Protein AF-A0A1Q9PFH2-F1 (afdb_monomer)

Foldseek 3Di:
DVVVVVVVVVVVVVVVVVVVVVVVVVVVVVCPDPVNVVVVLVPDQLLVVLQVVLLVVLLVLLLVCLVVVPDDDVSVVVLVVVLVVSLVVSCVVCVPPPSVDDSVSSNVRCPVVNVVSNVVSSVVSNCVPPPDPVVPDDPPD

Nearest PDB structures (foldseek):
  7kra-assembly1_F  TM=7.434E-01  e=5.622E-02  Saccharomyces cerevisiae
  6wb9-assembly1_6  TM=7.910E-01  e=1.842E-01  Saccharomyces cerevisiae W303

Mean predicted aligned error: 11.46 Å

Sequence (141 aa):
MINLDIQVLFARIKNYLKGKITRGYKKIKEGLKPKNIIKNLKNLPTLDKVYWSKVVSAFVFGVIFGAANFVAWPAGLTMLAIFLGISTFWFLKYRKVETGIKIRQYYMSAMFQYFLSFIAVWALIWNIIYVPVTHWIFPLK

pLDDT: mean 83.49, std 9.8, range [54.75, 94.25]

Solvent-accessible surface area (backbone atoms only — not comparable to full-atom values): 7893 Å² total; per-residue (Å²): 126,70,70,62,56,53,53,54,51,51,53,50,52,52,52,51,51,51,56,50,49,52,52,50,50,50,53,51,56,56,52,66,34,68,73,47,43,53,54,52,60,71,69,47,56,70,67,55,50,54,32,51,56,44,48,53,48,20,43,55,51,8,45,52,35,15,70,65,70,55,70,68,73,63,48,55,55,51,51,51,52,51,52,51,50,54,27,48,52,54,44,70,73,44,70,88,49,96,72,89,73,56,74,65,53,52,65,56,49,48,47,67,58,23,54,52,44,17,51,52,37,17,52,53,39,29,43,71,74,72,49,65,78,80,76,71,67,72,80,85,123

Secondary structure (DSSP, 8-state):
-HHHHHHHHHHHHHHHHHHHHHHHHHHHHHHTSHHHHHHHHHTS-HHHHHHHHHHHHHHHHHHHHHHTT--SHHHHHHHHHHHHHHHHHHHHHHTTS-----HHHHHHTTHHHHHHHHHHHHHHHHHHHHS-GGGG-----

Structure (mmCIF, N/CA/C/O backbone):
data_AF-A0A1Q9PFH2-F1
#
_entry.id   AF-A0A1Q9PFH2-F1
#
loop_
_atom_site.group_PDB
_atom_site.id
_atom_site.type_symbol
_atom_site.label_atom_id
_atom_site.label_alt_id
_atom_site.label_comp_id
_atom_site.label_asym_id
_atom_site.label_entity_id
_atom_site.label_seq_id
_atom_site.pdbx_PDB_ins_code
_atom_site.Cartn_x
_atom_site.Cartn_y
_atom_sit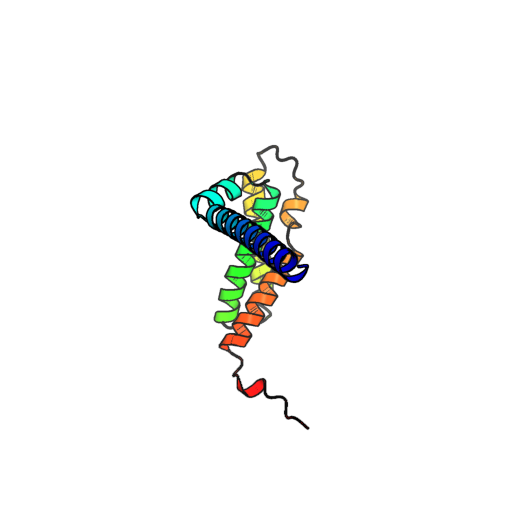e.Cartn_z
_atom_site.occupancy
_atom_site.B_iso_or_equiv
_atom_site.auth_seq_id
_atom_site.auth_comp_id
_atom_site.auth_asym_id
_atom_site.auth_atom_id
_atom_site.pdbx_PDB_model_num
ATOM 1 N N . MET A 1 1 ? 6.534 -58.291 19.503 1.00 54.75 1 MET A N 1
ATOM 2 C CA . MET A 1 1 ? 5.247 -57.661 19.882 1.00 54.75 1 MET A CA 1
ATOM 3 C C . MET A 1 1 ? 5.254 -56.122 19.800 1.00 54.75 1 MET A C 1
ATOM 5 O O . MET A 1 1 ? 4.210 -55.554 19.541 1.00 54.75 1 MET A O 1
ATOM 9 N N . ILE A 1 2 ? 6.410 -55.445 19.905 1.00 56.97 2 ILE A N 1
ATOM 10 C CA . ILE A 1 2 ? 6.546 -53.964 19.921 1.00 56.97 2 ILE A CA 1
ATOM 11 C C . ILE A 1 2 ? 6.252 -53.274 18.564 1.00 56.97 2 ILE A C 1
ATOM 13 O O . ILE A 1 2 ? 5.814 -52.129 18.517 1.00 56.97 2 ILE A O 1
ATOM 17 N N . ASN A 1 3 ? 6.450 -53.969 17.438 1.00 59.81 3 ASN A N 1
ATOM 18 C CA . ASN A 1 3 ? 6.349 -53.381 16.092 1.00 59.81 3 ASN A CA 1
ATOM 19 C C . ASN A 1 3 ? 4.897 -53.052 15.669 1.00 59.81 3 ASN A C 1
ATOM 21 O O . ASN A 1 3 ? 4.660 -52.116 14.909 1.00 59.81 3 ASN A O 1
ATOM 25 N N . LEU A 1 4 ? 3.912 -53.790 16.197 1.00 61.50 4 LEU A N 1
ATOM 26 C CA . LEU A 1 4 ? 2.496 -53.576 15.876 1.00 61.50 4 LEU A CA 1
ATOM 27 C C . LEU A 1 4 ? 1.965 -52.275 16.506 1.00 61.50 4 LEU A C 1
ATOM 29 O O . LEU A 1 4 ? 1.215 -51.536 15.873 1.00 61.50 4 LEU A O 1
ATOM 33 N N . ASP A 1 5 ? 2.412 -51.961 17.724 1.00 74.19 5 ASP A N 1
ATOM 34 C CA . ASP A 1 5 ? 1.975 -50.784 18.485 1.00 74.19 5 ASP A CA 1
ATOM 35 C C . ASP A 1 5 ? 2.494 -49.475 17.871 1.00 74.19 5 ASP A C 1
ATOM 37 O O . ASP A 1 5 ? 1.772 -48.482 17.760 1.00 74.19 5 ASP A O 1
ATOM 41 N N . ILE A 1 6 ? 3.734 -49.495 17.370 1.00 74.50 6 ILE A N 1
ATOM 42 C CA . ILE A 1 6 ? 4.354 -48.349 16.695 1.00 74.50 6 ILE A CA 1
ATOM 43 C C . ILE A 1 6 ? 3.611 -48.022 15.390 1.00 74.50 6 ILE A C 1
ATOM 45 O O . ILE A 1 6 ? 3.322 -46.854 15.120 1.00 74.50 6 ILE A O 1
ATOM 49 N N . GLN A 1 7 ? 3.233 -49.029 14.598 1.00 80.94 7 GLN A N 1
ATOM 50 C CA . GLN A 1 7 ? 2.483 -48.810 13.354 1.00 80.94 7 GLN A CA 1
ATOM 51 C C . GLN A 1 7 ? 1.081 -48.238 13.607 1.00 80.94 7 GLN A C 1
ATOM 53 O O . GLN A 1 7 ? 0.642 -47.328 12.895 1.00 80.94 7 GLN A O 1
ATOM 58 N N . VAL A 1 8 ? 0.399 -48.707 14.655 1.00 84.00 8 VAL A N 1
ATOM 59 C CA . VAL A 1 8 ? -0.907 -48.176 15.077 1.00 84.00 8 VAL A CA 1
ATOM 60 C C . VAL A 1 8 ? -0.783 -46.723 15.547 1.00 84.00 8 VAL A C 1
ATOM 62 O O . VAL A 1 8 ? -1.618 -45.880 15.194 1.00 84.00 8 VAL A O 1
ATOM 65 N N . LEU A 1 9 ? 0.282 -46.395 16.283 1.00 83.00 9 LEU A N 1
ATOM 66 C CA . LEU A 1 9 ? 0.559 -45.034 16.739 1.00 83.00 9 LEU A CA 1
ATOM 67 C C . LEU A 1 9 ? 0.813 -44.080 15.557 1.00 83.00 9 LEU A C 1
ATOM 69 O O . LEU A 1 9 ? 0.207 -43.006 15.488 1.00 83.00 9 LEU A O 1
ATOM 73 N N . PHE A 1 10 ? 1.620 -44.493 14.574 1.00 84.31 10 PHE A N 1
ATOM 74 C CA . PHE A 1 10 ? 1.852 -43.718 13.349 1.00 84.31 10 PHE A CA 1
ATOM 75 C C . PHE A 1 10 ? 0.569 -43.506 12.537 1.00 84.31 10 PHE A C 1
ATOM 77 O O . PHE A 1 10 ? 0.322 -42.396 12.053 1.00 84.31 10 PHE A O 1
ATOM 84 N N . ALA A 1 11 ? -0.287 -44.526 12.425 1.00 87.12 11 ALA A N 1
ATOM 85 C CA . ALA A 1 11 ? -1.574 -44.405 11.744 1.00 87.12 11 ALA A CA 1
ATOM 86 C C . ALA A 1 11 ? -2.501 -43.386 12.437 1.00 87.12 11 ALA A C 1
ATOM 88 O O . ALA A 1 11 ? -3.127 -42.560 11.761 1.00 87.12 11 ALA A O 1
ATOM 89 N N . ARG A 1 12 ? -2.544 -43.370 13.779 1.00 87.38 12 ARG A N 1
ATOM 90 C CA . ARG A 1 12 ? -3.306 -42.370 14.552 1.00 87.38 12 ARG A CA 1
ATOM 91 C C . ARG A 1 12 ? -2.772 -40.955 14.349 1.00 87.38 12 ARG A C 1
ATOM 93 O O . ARG A 1 12 ? -3.565 -40.053 14.075 1.00 87.38 12 ARG A O 1
ATOM 100 N N . ILE A 1 13 ? -1.455 -40.760 14.421 1.00 86.00 13 ILE A N 1
ATOM 101 C CA . ILE A 1 13 ? -0.822 -39.447 14.213 1.00 86.00 13 ILE A CA 1
ATOM 102 C C . ILE A 1 13 ? -1.106 -38.936 12.796 1.00 86.00 13 ILE A C 1
ATOM 104 O O . ILE A 1 13 ? -1.521 -37.788 12.619 1.00 86.00 13 ILE A O 1
ATOM 108 N N . LYS A 1 14 ? -0.969 -39.798 11.783 1.00 89.50 14 LYS A N 1
ATOM 109 C CA . LYS A 1 14 ? -1.251 -39.458 10.383 1.00 89.50 14 LYS A CA 1
ATOM 110 C C . LYS A 1 14 ? -2.709 -39.040 10.180 1.00 89.50 14 LYS A C 1
ATOM 112 O O . LYS A 1 14 ? -2.965 -38.023 9.535 1.00 89.50 14 LYS A O 1
ATOM 117 N N . ASN A 1 15 ? -3.661 -39.770 10.759 1.00 89.31 15 ASN A N 1
ATOM 118 C CA . ASN A 1 15 ? -5.085 -39.438 10.667 1.00 89.31 15 ASN A CA 1
ATOM 119 C C . ASN A 1 15 ? -5.434 -38.145 11.416 1.00 89.31 15 ASN A C 1
ATOM 121 O O . ASN A 1 15 ? -6.190 -37.320 10.896 1.00 89.31 15 ASN A O 1
ATOM 125 N N . TYR A 1 16 ? -4.835 -37.923 12.588 1.00 88.12 16 TYR A N 1
ATOM 126 C CA . TYR A 1 16 ? -4.998 -36.686 13.349 1.00 88.12 16 TYR A CA 1
ATOM 127 C C . TYR A 1 16 ? -4.485 -35.465 12.571 1.00 88.12 16 TYR A C 1
ATOM 129 O O . TYR A 1 16 ? -5.208 -34.474 12.417 1.00 88.12 16 TYR A O 1
ATOM 137 N N . LEU A 1 17 ? -3.275 -35.555 12.008 1.00 87.69 17 LEU A N 1
ATOM 138 C CA . LEU A 1 17 ? -2.690 -34.502 11.175 1.00 87.69 17 LEU A CA 1
ATOM 139 C C . LEU A 1 17 ? -3.531 -34.251 9.923 1.00 87.69 17 LEU A C 1
ATOM 141 O O . LEU A 1 17 ? -3.873 -33.102 9.640 1.00 87.69 17 LEU A O 1
ATOM 145 N N . LYS A 1 18 ? -3.947 -35.312 9.223 1.00 87.88 18 LYS A N 1
ATOM 146 C CA . LYS A 1 18 ? -4.803 -35.208 8.035 1.00 87.88 18 LYS A CA 1
ATOM 147 C C . LYS A 1 18 ? -6.107 -34.479 8.358 1.00 87.88 18 LYS A C 1
ATOM 149 O O . LYS A 1 18 ? -6.450 -33.543 7.646 1.00 87.88 18 LYS A O 1
ATOM 154 N N . GLY A 1 19 ? -6.775 -34.832 9.460 1.00 87.50 19 GLY A N 1
ATOM 155 C CA . GLY A 1 19 ? -8.008 -34.183 9.915 1.00 87.50 19 GLY A CA 1
ATOM 156 C C . GLY A 1 19 ? -7.827 -32.732 10.379 1.00 87.50 19 GLY A C 1
ATOM 157 O O . GLY A 1 19 ? -8.755 -31.925 10.270 1.00 87.50 19 GLY A O 1
ATOM 158 N N . LYS A 1 20 ? -6.652 -32.369 10.906 1.00 87.88 20 LYS A N 1
ATOM 159 C CA . LYS A 1 20 ? -6.316 -30.979 11.256 1.00 87.88 20 LYS A CA 1
ATOM 160 C C . LYS A 1 20 ? -6.082 -30.139 9.996 1.00 87.88 20 LYS A C 1
ATOM 162 O O . LYS A 1 20 ? -6.607 -29.030 9.903 1.00 87.88 20 LYS A O 1
ATOM 167 N N . ILE A 1 21 ? -5.379 -30.695 9.008 1.00 83.50 21 ILE A N 1
ATOM 168 C CA . ILE A 1 21 ? -5.098 -30.047 7.719 1.00 83.50 21 ILE A CA 1
ATOM 169 C C . ILE A 1 21 ? -6.389 -29.826 6.923 1.00 83.50 21 ILE A C 1
ATOM 171 O O . ILE A 1 21 ? -6.631 -28.706 6.477 1.00 83.50 21 ILE A O 1
ATOM 175 N N . THR A 1 22 ? -7.268 -30.827 6.793 1.00 85.88 22 THR A N 1
ATOM 176 C CA . THR A 1 22 ? -8.546 -30.651 6.074 1.00 85.88 22 THR A CA 1
ATOM 177 C C . THR A 1 22 ? -9.463 -29.642 6.749 1.00 85.88 22 THR A C 1
ATOM 179 O O . THR A 1 22 ? -10.091 -28.841 6.056 1.00 85.88 22 THR A O 1
ATOM 182 N N . ARG A 1 23 ? -9.522 -29.616 8.087 1.00 85.06 23 ARG A N 1
ATOM 183 C CA . ARG A 1 23 ? -10.272 -28.581 8.819 1.00 85.06 23 ARG A CA 1
ATOM 184 C C . ARG A 1 23 ? -9.691 -27.186 8.594 1.00 85.06 23 ARG A C 1
ATOM 186 O O . ARG A 1 23 ? -10.453 -26.255 8.339 1.00 85.06 23 ARG A O 1
ATOM 193 N N . GLY A 1 24 ? -8.365 -27.049 8.634 1.00 82.88 24 GLY A N 1
ATOM 194 C CA . GLY A 1 24 ? -7.675 -25.794 8.331 1.00 82.88 24 GLY A CA 1
ATOM 195 C C . GLY A 1 24 ? -7.962 -25.307 6.909 1.00 82.88 24 GLY A C 1
ATOM 196 O O . GLY A 1 24 ? -8.410 -24.177 6.724 1.00 82.88 24 GLY A O 1
ATOM 197 N N . TYR A 1 25 ? -7.811 -26.187 5.917 1.00 80.62 25 TYR A N 1
ATOM 198 C CA . TYR A 1 25 ? -8.099 -25.888 4.515 1.00 80.62 25 TYR A CA 1
ATOM 199 C C . TYR A 1 25 ? -9.562 -25.488 4.296 1.00 80.62 25 TYR A C 1
ATOM 201 O O . TYR A 1 25 ? -9.830 -24.496 3.623 1.00 80.62 25 TYR A O 1
ATOM 209 N N . LYS A 1 26 ? -10.519 -26.202 4.906 1.00 87.25 26 LYS A N 1
ATOM 210 C CA . LYS A 1 26 ? -11.947 -25.865 4.809 1.00 87.25 26 LYS A CA 1
ATOM 211 C C . LYS A 1 26 ? -12.236 -24.476 5.385 1.00 87.25 26 LYS A C 1
ATOM 213 O O . LYS A 1 26 ? -12.914 -23.689 4.731 1.00 87.25 26 LYS A O 1
ATOM 218 N N . LYS A 1 27 ? -11.661 -24.147 6.547 1.00 82.62 27 LYS A N 1
ATOM 219 C CA . LYS A 1 27 ? -11.801 -22.828 7.184 1.00 82.62 27 LYS A CA 1
ATOM 220 C C . LYS A 1 27 ? -11.214 -21.707 6.318 1.00 82.62 27 LYS A C 1
ATOM 222 O O . LYS A 1 27 ? -11.854 -20.673 6.148 1.00 82.62 27 LYS A O 1
ATOM 227 N N . ILE A 1 28 ? -10.036 -21.926 5.731 1.00 75.56 28 ILE A N 1
ATOM 228 C CA . ILE A 1 28 ? -9.395 -20.980 4.803 1.00 75.56 28 ILE A CA 1
ATOM 229 C C . ILE A 1 28 ? -10.254 -20.798 3.546 1.00 75.56 28 ILE A C 1
ATOM 231 O O . ILE A 1 28 ? -10.571 -19.672 3.172 1.00 75.56 28 ILE A O 1
ATOM 235 N N . LYS A 1 29 ? -10.706 -21.897 2.933 1.00 79.38 29 LYS A N 1
ATOM 236 C CA . LYS A 1 29 ? -11.547 -21.885 1.728 1.00 79.38 29 LYS A CA 1
ATOM 237 C C . LYS A 1 29 ? -12.890 -21.191 1.960 1.00 79.38 29 LYS A C 1
ATOM 239 O O . LYS A 1 29 ? -13.366 -20.471 1.089 1.00 79.38 29 LYS A O 1
ATOM 244 N N . GLU A 1 30 ? -13.502 -21.379 3.126 1.00 79.06 30 GLU A N 1
ATOM 245 C CA . GLU A 1 30 ? -14.725 -20.671 3.511 1.00 79.06 30 GLU A CA 1
ATOM 246 C C . GLU A 1 30 ? -14.474 -19.187 3.802 1.00 79.06 30 GLU A C 1
ATOM 248 O O . GLU A 1 30 ? -15.301 -18.357 3.422 1.00 79.06 30 GLU A O 1
ATOM 253 N N . GLY A 1 31 ? -13.336 -18.837 4.404 1.00 72.81 31 GLY A N 1
ATOM 254 C CA . GLY A 1 31 ? -12.910 -17.448 4.597 1.00 72.81 31 GLY A CA 1
ATOM 255 C C . GLY A 1 31 ? -12.617 -16.713 3.285 1.00 72.81 31 GLY A C 1
ATOM 256 O O . GLY A 1 31 ? -12.917 -15.529 3.176 1.00 72.81 31 GLY A O 1
ATOM 257 N N . LEU A 1 32 ? -12.115 -17.430 2.274 1.00 77.06 32 LEU A N 1
ATOM 258 C CA . LEU A 1 32 ? -11.817 -16.921 0.929 1.00 77.06 32 LEU A CA 1
ATOM 259 C C . LEU A 1 32 ? -13.054 -16.773 0.028 1.00 77.06 32 LEU A C 1
ATOM 261 O O . LEU A 1 32 ? -12.945 -16.265 -1.087 1.00 77.06 32 LEU A O 1
ATOM 265 N N . LYS A 1 33 ? -14.244 -17.202 0.469 1.00 83.69 33 LYS A N 1
ATOM 266 C CA . LYS A 1 33 ? -15.468 -16.974 -0.311 1.00 83.69 33 LYS A CA 1
ATOM 267 C C . LYS A 1 33 ? -15.727 -15.463 -0.431 1.00 83.69 33 LYS A C 1
ATOM 269 O O . LYS A 1 33 ? -15.764 -14.791 0.604 1.00 83.69 33 LYS A O 1
ATOM 274 N N . PRO A 1 34 ? -16.030 -14.927 -1.632 1.00 73.12 34 PRO A N 1
ATOM 275 C CA . PRO A 1 34 ? -16.185 -13.484 -1.854 1.00 73.12 34 PRO A CA 1
ATOM 276 C C . PRO 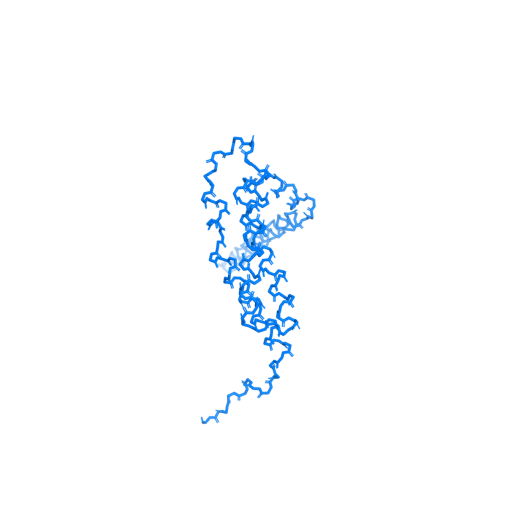A 1 34 ? -17.170 -12.816 -0.886 1.00 73.12 34 PRO A C 1
ATOM 278 O O . PRO A 1 34 ? -16.892 -11.759 -0.327 1.00 73.12 34 PRO A O 1
ATOM 281 N N . LYS A 1 35 ? -18.296 -13.484 -0.601 1.00 81.81 35 LYS A N 1
ATOM 282 C CA . LYS A 1 35 ? -19.319 -13.013 0.345 1.00 81.81 35 LYS A CA 1
ATOM 283 C C . LYS A 1 35 ? -18.770 -12.803 1.763 1.00 81.81 35 LYS A C 1
ATOM 285 O O . LYS A 1 35 ? -19.123 -11.825 2.418 1.00 81.81 35 LYS A O 1
ATOM 290 N N . ASN A 1 36 ? -17.902 -13.702 2.226 1.00 78.00 36 ASN A N 1
ATOM 291 C CA . ASN A 1 36 ? -17.311 -13.637 3.561 1.00 78.00 36 ASN A CA 1
ATOM 292 C C . ASN A 1 36 ? -16.191 -12.594 3.622 1.00 78.00 36 ASN A C 1
ATOM 294 O O . ASN A 1 36 ? -16.131 -11.838 4.588 1.00 78.00 36 ASN A O 1
ATOM 298 N N . ILE A 1 37 ? -15.385 -12.474 2.562 1.00 77.06 37 ILE A N 1
ATOM 299 C CA . ILE A 1 37 ? -14.369 -11.419 2.433 1.00 77.06 37 ILE A CA 1
ATOM 300 C C . ILE A 1 37 ? -15.026 -10.032 2.501 1.00 77.06 37 ILE A C 1
ATOM 302 O O . ILE A 1 37 ? -14.613 -9.193 3.299 1.00 77.06 37 ILE A O 1
ATOM 306 N N . ILE A 1 38 ? -16.093 -9.803 1.728 1.00 76.50 38 ILE A N 1
ATOM 307 C CA . ILE A 1 38 ? -16.811 -8.518 1.706 1.00 76.50 38 ILE A CA 1
ATOM 308 C C . ILE A 1 38 ? -17.439 -8.214 3.071 1.00 76.50 38 ILE A C 1
ATOM 310 O O . ILE A 1 38 ? -17.371 -7.078 3.545 1.00 76.50 38 ILE A O 1
ATOM 314 N N . LYS A 1 39 ? -18.037 -9.219 3.726 1.00 80.81 39 LYS A N 1
ATOM 315 C CA . LYS A 1 39 ? -18.608 -9.063 5.072 1.00 80.81 39 LYS A CA 1
ATOM 316 C C . LYS A 1 39 ? -17.533 -8.670 6.089 1.00 80.81 39 LYS A C 1
ATOM 318 O O . LYS A 1 39 ? -17.746 -7.745 6.868 1.00 80.81 39 LYS A O 1
ATOM 323 N N . ASN A 1 40 ? -16.371 -9.315 6.037 1.00 77.88 40 ASN A N 1
ATOM 324 C CA . ASN A 1 40 ? -15.254 -9.018 6.930 1.00 77.88 40 ASN A CA 1
ATOM 325 C C . ASN A 1 40 ? -14.680 -7.617 6.666 1.00 77.88 40 ASN A C 1
ATOM 327 O O . ASN A 1 40 ? -14.485 -6.862 7.613 1.00 77.88 40 ASN A O 1
ATOM 331 N N . LEU A 1 41 ? -14.515 -7.221 5.398 1.00 73.06 41 LEU A N 1
ATOM 332 C CA . LEU A 1 41 ? -14.068 -5.876 5.007 1.00 73.06 41 LEU A CA 1
ATOM 333 C C . LEU A 1 41 ? -15.008 -4.771 5.509 1.00 73.06 41 LEU A C 1
ATOM 335 O O . LEU A 1 41 ? -14.547 -3.717 5.951 1.00 73.06 41 LEU A O 1
ATOM 339 N N . LYS A 1 42 ? -16.329 -4.996 5.476 1.00 78.12 42 LYS A N 1
ATOM 340 C CA . LYS A 1 42 ? -17.313 -4.032 5.999 1.00 78.12 42 LYS A CA 1
ATOM 341 C C . LYS A 1 42 ? -17.179 -3.821 7.505 1.00 78.12 42 LYS A C 1
ATOM 343 O O . LYS A 1 42 ? -17.358 -2.691 7.961 1.00 78.12 42 LYS A O 1
ATOM 348 N N . ASN A 1 43 ? -16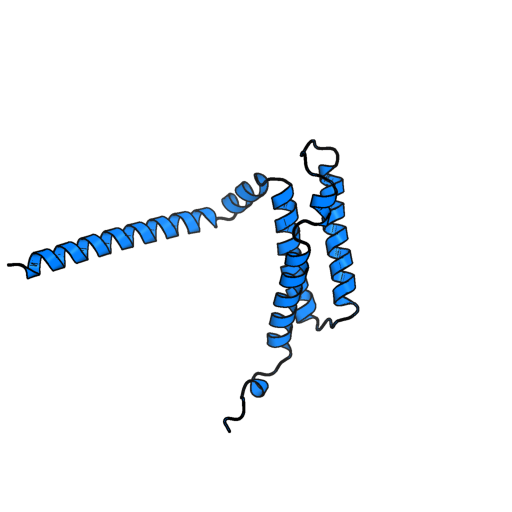.809 -4.862 8.242 1.00 83.75 43 ASN A N 1
ATOM 349 C CA . ASN A 1 43 ? -16.711 -4.833 9.699 1.00 83.75 43 ASN A CA 1
ATOM 350 C C . ASN A 1 43 ? -15.344 -4.362 10.217 1.00 83.75 43 ASN A C 1
ATOM 352 O O . ASN A 1 43 ? -15.168 -4.246 11.425 1.00 83.75 43 ASN A O 1
ATOM 356 N N . LEU A 1 44 ? -14.385 -4.073 9.333 1.00 82.12 44 LEU A N 1
ATOM 357 C CA . LEU A 1 44 ? -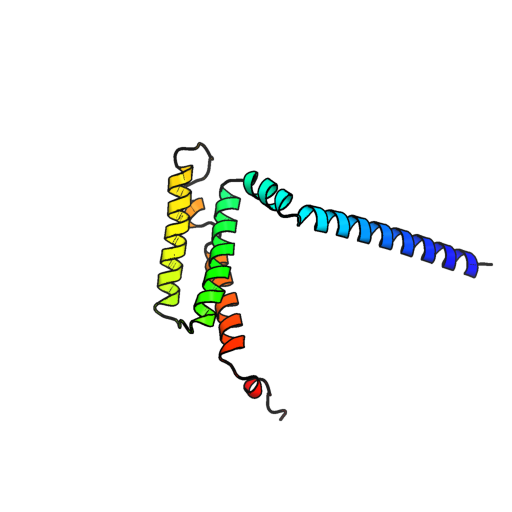13.078 -3.579 9.752 1.00 82.12 44 LEU A CA 1
ATOM 358 C C . LEU A 1 44 ? -13.171 -2.198 10.427 1.00 82.12 44 LEU A C 1
ATOM 360 O O . LEU A 1 44 ? -13.958 -1.344 9.975 1.00 82.12 44 LEU A O 1
ATOM 364 N N . PRO A 1 45 ? -12.317 -1.942 11.434 1.00 85.75 45 PRO A N 1
ATOM 365 C CA . PRO A 1 45 ? -12.038 -0.601 11.921 1.00 85.75 45 PRO A CA 1
ATOM 366 C C . PRO A 1 45 ? -11.726 0.352 10.766 1.00 85.75 45 PRO A C 1
ATOM 368 O O . PRO A 1 45 ? -11.109 -0.021 9.765 1.00 85.75 45 PRO A O 1
ATOM 371 N N . THR A 1 46 ? -12.147 1.609 10.893 1.00 86.50 46 THR A N 1
ATOM 372 C CA . THR A 1 46 ? -11.959 2.613 9.836 1.00 86.50 46 THR A CA 1
ATOM 373 C C . THR A 1 46 ? -10.488 2.760 9.449 1.00 86.50 46 THR A C 1
ATOM 375 O O . THR A 1 46 ? -10.183 2.860 8.264 1.00 86.50 46 THR A O 1
ATOM 378 N N . LEU A 1 47 ? -9.568 2.691 10.415 1.00 86.44 47 LEU A N 1
ATOM 379 C CA . LEU A 1 47 ? -8.133 2.780 10.145 1.00 86.44 47 LEU A CA 1
ATOM 380 C C . LEU A 1 47 ? -7.617 1.607 9.294 1.00 86.44 47 LEU A C 1
ATOM 382 O O . LEU A 1 47 ? -6.826 1.825 8.378 1.00 86.44 47 LEU A O 1
ATOM 386 N N . ASP A 1 48 ? -8.119 0.394 9.525 1.00 89.38 48 ASP A N 1
ATOM 387 C CA . ASP A 1 48 ? -7.750 -0.786 8.736 1.00 89.38 48 ASP A CA 1
ATOM 388 C C . ASP A 1 48 ? -8.283 -0.685 7.307 1.00 89.38 48 ASP A C 1
ATOM 390 O O . ASP A 1 48 ? -7.597 -1.052 6.354 1.00 89.38 48 ASP A O 1
ATOM 394 N N . LYS A 1 49 ? -9.484 -0.123 7.126 1.00 88.56 49 LYS A N 1
ATOM 395 C CA . LYS A 1 49 ? -10.028 0.156 5.787 1.00 88.56 49 LYS A CA 1
ATOM 396 C C . LYS A 1 49 ? -9.137 1.128 5.015 1.00 88.56 49 LYS A C 1
ATOM 398 O O . LYS A 1 49 ? -8.857 0.890 3.841 1.00 88.56 49 LYS A O 1
ATOM 403 N N . VAL A 1 50 ? -8.656 2.184 5.676 1.00 89.44 50 VAL A N 1
ATOM 404 C CA . VAL A 1 50 ? -7.706 3.146 5.090 1.00 89.44 50 VAL A CA 1
ATOM 405 C C . VAL A 1 50 ? -6.391 2.455 4.733 1.00 89.44 50 VAL A C 1
ATOM 407 O O . VAL A 1 50 ? -5.896 2.617 3.618 1.00 89.44 50 VAL A O 1
ATOM 410 N N . TYR A 1 51 ? -5.848 1.656 5.654 1.00 91.38 51 TYR A N 1
ATOM 411 C CA . TYR A 1 51 ? -4.609 0.908 5.452 1.00 91.38 51 TYR A CA 1
ATOM 412 C C . TYR A 1 51 ? -4.702 -0.008 4.224 1.00 91.38 51 TYR A C 1
ATOM 414 O O . TYR A 1 51 ? -3.906 0.118 3.292 1.00 91.38 51 TYR A O 1
ATOM 422 N N . TRP A 1 52 ? -5.712 -0.879 4.173 1.00 89.06 52 TRP A N 1
ATOM 423 C CA . TRP A 1 52 ? -5.883 -1.833 3.076 1.00 89.06 52 TRP A CA 1
ATOM 424 C C . TRP A 1 52 ? -6.193 -1.150 1.747 1.00 89.06 52 TRP A C 1
ATOM 426 O O . TRP A 1 52 ? -5.671 -1.569 0.716 1.00 89.06 52 TRP A O 1
ATOM 436 N N . SER A 1 53 ? -6.969 -0.062 1.759 1.00 90.88 53 SER A N 1
ATOM 437 C CA . SER A 1 53 ? -7.219 0.744 0.558 1.00 90.88 53 SER A CA 1
ATOM 438 C C . SER A 1 53 ? -5.915 1.246 -0.063 1.00 90.88 53 SER A C 1
ATOM 440 O O . SER A 1 53 ? -5.773 1.216 -1.286 1.00 90.88 53 SER A O 1
ATOM 442 N N . LYS A 1 54 ? -4.957 1.684 0.759 1.00 92.19 54 LYS A N 1
ATOM 443 C CA . LYS A 1 54 ? -3.645 2.137 0.289 1.00 92.19 54 LYS A CA 1
ATOM 444 C C . LYS A 1 54 ? -2.824 0.972 -0.254 1.00 92.19 54 LYS A C 1
ATOM 446 O O . LYS A 1 54 ? -2.353 1.054 -1.382 1.00 92.19 54 LYS A O 1
ATOM 451 N N . VAL A 1 55 ? -2.702 -0.121 0.499 1.00 90.88 55 VAL A N 1
ATOM 452 C CA . VAL A 1 55 ? -1.910 -1.294 0.083 1.00 90.88 55 VAL A CA 1
ATOM 453 C C . VAL A 1 55 ? -2.399 -1.869 -1.250 1.00 90.88 55 VAL A C 1
ATOM 455 O O . VAL A 1 55 ? -1.592 -2.109 -2.145 1.00 90.88 55 VAL A O 1
ATOM 458 N N . VAL A 1 56 ? -3.715 -2.024 -1.426 1.00 92.50 56 VAL A N 1
ATOM 459 C CA . VAL A 1 56 ? -4.293 -2.508 -2.691 1.00 92.50 56 VAL A CA 1
ATOM 460 C C . VAL A 1 56 ? -4.009 -1.534 -3.834 1.00 92.50 56 VAL A C 1
ATOM 462 O O . VAL A 1 56 ? -3.619 -1.961 -4.917 1.00 92.50 56 VAL A O 1
ATOM 465 N N . SER A 1 57 ? -4.144 -0.228 -3.591 1.00 93.38 57 SER A N 1
ATOM 466 C CA . SER A 1 57 ? -3.856 0.785 -4.613 1.00 93.38 57 SER A CA 1
ATOM 467 C C . SER A 1 57 ? -2.387 0.750 -5.042 1.00 93.38 57 SER A C 1
ATOM 469 O O . SER A 1 57 ? -2.109 0.765 -6.235 1.00 93.38 57 SER A O 1
ATOM 471 N N . ALA A 1 58 ? -1.449 0.622 -4.097 1.00 93.31 58 ALA A N 1
ATOM 472 C CA . ALA A 1 58 ? -0.024 0.488 -4.404 1.00 93.31 58 ALA A CA 1
ATOM 473 C C . ALA A 1 58 ? 0.267 -0.714 -5.310 1.00 93.31 58 ALA A C 1
ATOM 475 O O . ALA A 1 58 ? 1.054 -0.595 -6.245 1.00 93.31 58 ALA A O 1
ATO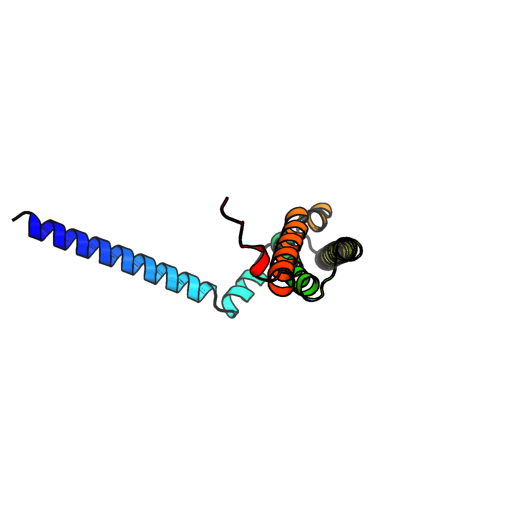M 476 N N . PHE A 1 59 ? -0.393 -1.850 -5.064 1.00 93.44 59 PHE A N 1
ATOM 477 C CA . PHE A 1 59 ? -0.247 -3.040 -5.898 1.00 93.44 59 PHE A CA 1
ATOM 478 C C . PHE A 1 59 ? -0.769 -2.801 -7.320 1.00 93.44 59 PHE A C 1
ATOM 480 O O . PHE A 1 59 ? -0.053 -3.041 -8.288 1.00 93.44 59 PHE A O 1
ATOM 487 N N . VAL A 1 60 ? -1.991 -2.272 -7.449 1.00 93.94 60 VAL A N 1
ATOM 488 C CA . VAL A 1 60 ? -2.618 -1.985 -8.751 1.00 93.94 60 VAL A CA 1
ATOM 489 C C . VAL A 1 60 ? -1.766 -1.011 -9.565 1.00 93.94 60 VAL A C 1
ATOM 491 O O . VAL A 1 60 ? -1.435 -1.296 -10.715 1.00 93.94 60 VAL A O 1
ATOM 494 N N . PHE A 1 61 ? -1.357 0.108 -8.966 1.00 92.50 61 PHE A N 1
ATOM 495 C CA . PHE A 1 61 ? -0.517 1.085 -9.652 1.00 92.50 61 PHE A CA 1
ATOM 496 C C . PHE A 1 61 ? 0.891 0.554 -9.929 1.00 92.50 61 PHE A C 1
ATOM 498 O O . PHE A 1 61 ? 1.442 0.868 -10.977 1.00 92.50 61 PHE A O 1
ATOM 505 N N . GLY A 1 62 ? 1.450 -0.298 -9.065 1.00 91.12 62 GLY A N 1
ATOM 506 C CA . GLY A 1 62 ? 2.733 -0.959 -9.314 1.00 91.12 62 GLY A CA 1
ATOM 507 C C . GLY A 1 62 ? 2.704 -1.798 -10.589 1.00 91.12 62 GLY A C 1
ATOM 508 O O . GLY A 1 62 ? 3.594 -1.670 -11.426 1.00 91.12 62 GLY A O 1
ATOM 509 N N . VAL A 1 63 ? 1.641 -2.585 -10.789 1.00 92.06 63 VAL A N 1
ATOM 510 C CA . VAL A 1 63 ? 1.458 -3.368 -12.021 1.00 92.06 63 VAL A CA 1
ATOM 51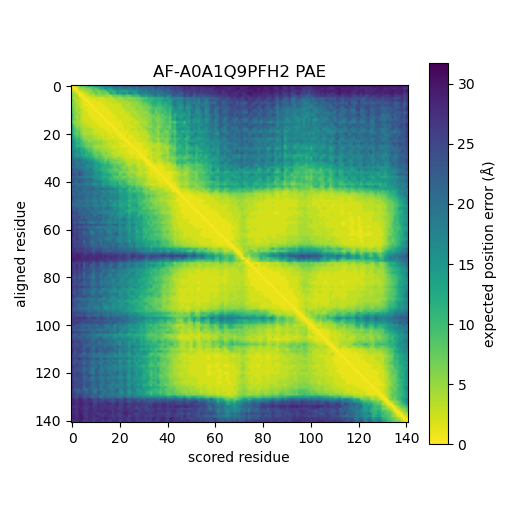1 C C . VAL A 1 63 ? 1.316 -2.459 -13.238 1.00 92.06 63 VAL A C 1
ATOM 513 O O . VAL A 1 63 ? 2.014 -2.660 -14.228 1.00 92.06 63 VAL A O 1
ATOM 516 N N . ILE A 1 64 ? 0.450 -1.443 -13.161 1.00 91.56 64 ILE A N 1
ATOM 517 C CA . ILE A 1 64 ? 0.191 -0.525 -14.281 1.00 91.56 64 ILE A CA 1
ATOM 518 C C . ILE A 1 64 ? 1.473 0.201 -14.696 1.00 91.56 64 ILE A C 1
ATOM 520 O O . ILE A 1 64 ? 1.812 0.229 -15.875 1.00 91.56 64 ILE A O 1
ATOM 524 N N . PHE A 1 65 ? 2.204 0.767 -13.737 1.00 90.50 65 PHE A N 1
ATOM 525 C CA . PHE A 1 65 ? 3.399 1.564 -14.017 1.00 90.50 65 PHE A CA 1
ATOM 526 C C . PHE A 1 65 ? 4.561 0.684 -14.474 1.00 90.50 65 PHE A C 1
ATOM 528 O O . PHE A 1 65 ? 5.327 1.098 -15.345 1.00 90.50 65 PHE A O 1
ATOM 535 N N . GLY A 1 66 ? 4.678 -0.522 -13.906 1.00 88.00 66 GLY A N 1
ATOM 536 C CA . GLY A 1 66 ? 5.676 -1.500 -14.321 1.00 88.00 66 GLY A CA 1
ATOM 537 C C . GLY A 1 66 ? 5.437 -1.925 -15.764 1.00 88.00 66 GLY A C 1
ATOM 538 O O . GLY A 1 66 ? 6.366 -1.905 -16.560 1.00 88.00 66 GLY A O 1
ATOM 539 N N . ALA A 1 67 ? 4.184 -2.214 -16.128 1.00 88.44 67 ALA A N 1
ATOM 540 C CA . ALA A 1 67 ? 3.811 -2.586 -17.489 1.00 88.44 67 ALA A CA 1
ATOM 541 C C . ALA A 1 67 ? 3.942 -1.426 -18.485 1.00 88.44 67 ALA A C 1
ATOM 543 O O . ALA A 1 67 ? 4.373 -1.645 -19.611 1.00 88.44 67 ALA A O 1
ATOM 544 N N . ALA A 1 68 ? 3.636 -0.194 -18.076 1.00 87.69 68 ALA A N 1
ATOM 545 C CA . ALA A 1 68 ? 3.704 0.992 -18.931 1.00 87.69 68 ALA A CA 1
ATOM 546 C C . ALA A 1 68 ? 5.122 1.578 -19.103 1.00 87.69 68 ALA A C 1
ATOM 548 O O . ALA A 1 68 ? 5.259 2.649 -19.690 1.00 87.69 68 ALA A O 1
ATOM 549 N N . ASN A 1 69 ? 6.166 0.921 -18.576 1.00 81.56 69 ASN A N 1
ATOM 550 C CA . ASN A 1 69 ? 7.548 1.422 -18.571 1.00 81.56 69 ASN A CA 1
ATOM 551 C C . ASN A 1 69 ? 7.674 2.853 -18.011 1.00 81.56 69 ASN A C 1
ATOM 553 O O . ASN A 1 69 ? 8.399 3.700 -18.534 1.00 81.56 69 ASN A O 1
ATOM 557 N N . PHE A 1 70 ? 6.920 3.158 -16.955 1.00 79.06 70 PHE A N 1
ATOM 558 C CA . PHE A 1 70 ? 6.880 4.503 -16.391 1.00 79.06 70 PHE A CA 1
ATOM 559 C C . PHE A 1 70 ? 8.054 4.679 -15.410 1.00 79.06 70 PHE A C 1
ATOM 561 O O . PHE A 1 70 ? 8.003 4.169 -14.288 1.00 79.06 70 PHE A O 1
ATOM 568 N N . VAL A 1 71 ? 9.137 5.350 -15.832 1.00 70.62 71 VAL A N 1
ATOM 569 C CA . VAL A 1 71 ? 10.407 5.406 -15.075 1.00 70.62 71 VAL A CA 1
ATOM 570 C C . VAL A 1 71 ? 10.579 6.705 -14.265 1.00 70.62 71 VAL A C 1
ATOM 572 O O . VAL A 1 71 ? 10.453 7.818 -14.772 1.00 70.62 71 VAL A O 1
ATOM 575 N N . ALA A 1 72 ? 10.925 6.517 -12.986 1.00 66.12 72 ALA A N 1
ATOM 576 C CA . ALA A 1 72 ? 11.484 7.451 -11.999 1.00 66.12 72 ALA A CA 1
ATOM 577 C C . ALA A 1 72 ? 10.727 8.762 -11.698 1.00 66.12 72 ALA A C 1
ATOM 579 O O . ALA A 1 72 ? 10.085 8.864 -10.652 1.00 66.12 72 ALA A O 1
ATOM 580 N N . TRP A 1 73 ? 10.834 9.795 -12.532 1.00 58.66 73 TRP A N 1
ATOM 581 C CA . TRP A 1 73 ? 10.534 11.165 -12.086 1.00 58.66 73 TRP A CA 1
ATOM 582 C C . TRP A 1 73 ? 9.041 11.535 -12.076 1.00 58.66 73 TRP A C 1
ATOM 584 O O . TRP A 1 73 ? 8.593 12.133 -11.095 1.00 58.66 73 TRP A O 1
ATOM 594 N N . PRO A 1 74 ? 8.211 11.118 -13.052 1.00 77.38 74 PRO A N 1
ATOM 595 C CA . PRO A 1 74 ? 6.776 11.317 -12.925 1.00 77.38 74 PRO A CA 1
ATOM 596 C C . PRO A 1 74 ? 6.138 10.225 -12.049 1.00 77.38 74 PRO A C 1
ATOM 598 O O . PRO A 1 74 ? 5.179 10.502 -11.339 1.00 77.38 74 PRO A O 1
ATOM 601 N N . ALA A 1 75 ? 6.710 9.014 -11.990 1.00 79.62 75 ALA A N 1
ATOM 602 C CA . ALA A 1 75 ? 6.142 7.891 -11.238 1.00 79.62 75 ALA A CA 1
ATOM 603 C C . ALA A 1 75 ? 6.015 8.164 -9.729 1.00 79.62 75 ALA A C 1
ATOM 605 O O . ALA A 1 75 ? 4.950 7.962 -9.140 1.00 79.62 75 ALA A O 1
ATOM 606 N N . GLY A 1 76 ? 7.088 8.658 -9.105 1.00 84.62 76 GLY A N 1
ATOM 607 C CA . GLY A 1 76 ? 7.105 8.940 -7.668 1.00 84.62 76 GLY A CA 1
ATOM 608 C C . GLY A 1 76 ? 6.128 10.050 -7.268 1.00 84.62 76 GLY A C 1
ATOM 609 O O . GLY A 1 76 ? 5.360 9.886 -6.317 1.00 84.62 76 GLY A O 1
ATOM 610 N N . LEU A 1 77 ? 6.102 11.150 -8.030 1.00 88.75 77 LEU A N 1
ATOM 611 C CA . LEU A 1 77 ? 5.189 12.276 -7.800 1.00 88.75 77 LEU A CA 1
ATOM 612 C C . LEU A 1 77 ? 3.726 11.873 -8.006 1.00 88.75 77 LEU A C 1
ATOM 614 O O . LEU A 1 77 ? 2.879 12.197 -7.170 1.00 88.75 77 LEU A O 1
ATOM 618 N N . THR A 1 78 ? 3.425 11.114 -9.064 1.00 90.06 78 THR A N 1
ATOM 619 C CA . THR A 1 78 ? 2.071 10.600 -9.297 1.00 90.06 78 THR A CA 1
ATOM 620 C C . THR A 1 78 ? 1.623 9.694 -8.152 1.00 90.06 78 THR A C 1
ATOM 622 O O . THR A 1 78 ? 0.504 9.840 -7.659 1.00 90.06 78 THR A O 1
ATOM 625 N N . MET A 1 79 ? 2.497 8.819 -7.648 1.00 90.81 79 MET A N 1
ATOM 626 C CA . MET A 1 79 ? 2.154 7.949 -6.521 1.00 90.81 79 MET A CA 1
ATOM 627 C C . MET A 1 79 ? 1.943 8.707 -5.214 1.00 90.81 79 MET A C 1
ATOM 629 O O . MET A 1 79 ? 1.064 8.331 -4.433 1.00 90.81 79 MET A O 1
ATOM 633 N N . LEU A 1 80 ? 2.686 9.790 -4.990 1.00 92.19 80 LEU A N 1
ATOM 634 C CA . LEU A 1 80 ? 2.467 10.679 -3.854 1.00 92.19 80 LEU A CA 1
ATOM 635 C C . LEU A 1 80 ? 1.113 11.399 -3.958 1.00 92.19 80 LEU A C 1
ATOM 637 O O . LEU A 1 80 ? 0.365 11.433 -2.979 1.00 92.19 80 LEU A O 1
ATOM 641 N N . ALA A 1 81 ? 0.747 11.892 -5.144 1.00 93.38 81 ALA A N 1
ATOM 642 C CA . ALA A 1 81 ? -0.557 12.509 -5.382 1.00 93.38 81 ALA A CA 1
ATOM 643 C C . ALA A 1 81 ? -1.714 11.519 -5.159 1.00 93.38 81 ALA A C 1
ATOM 645 O O . ALA A 1 81 ? -2.679 11.844 -4.465 1.00 93.38 81 ALA A O 1
ATOM 646 N N . ILE A 1 82 ? -1.593 10.287 -5.666 1.00 93.19 82 ILE A N 1
ATOM 647 C CA . ILE A 1 82 ? -2.581 9.218 -5.445 1.00 93.19 82 ILE A CA 1
ATOM 648 C C . ILE A 1 82 ? -2.714 8.910 -3.949 1.00 93.19 82 ILE A C 1
ATOM 650 O O . ILE A 1 82 ? -3.829 8.839 -3.426 1.00 93.19 82 ILE A O 1
ATOM 654 N N . PHE A 1 83 ? -1.594 8.772 -3.235 1.00 93.94 83 PHE A N 1
ATOM 655 C CA . PHE A 1 83 ? -1.595 8.510 -1.796 1.00 93.94 83 PHE A CA 1
ATOM 656 C C . PHE A 1 83 ? -2.324 9.605 -1.006 1.00 93.94 83 PHE A C 1
ATOM 658 O O . PHE A 1 83 ? -3.151 9.308 -0.131 1.00 93.94 83 PHE A O 1
ATOM 665 N N . LEU A 1 84 ? -2.038 10.872 -1.315 1.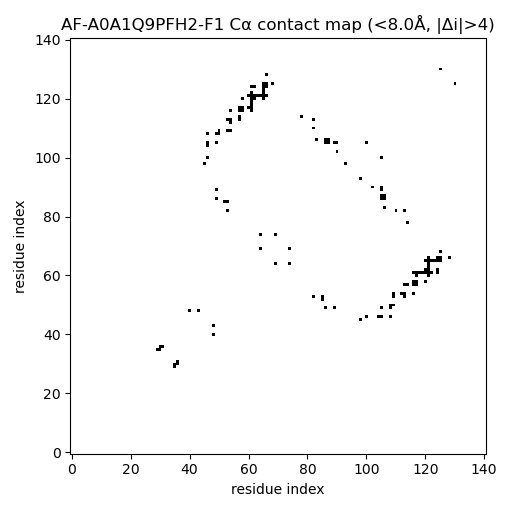00 93.75 84 LEU A N 1
ATOM 666 C CA . LEU A 1 84 ? -2.695 12.018 -0.690 1.00 93.75 84 LEU A CA 1
ATOM 667 C C . LEU A 1 84 ? -4.180 12.079 -1.050 1.00 93.75 84 LEU A C 1
ATOM 669 O O . LEU A 1 84 ? -5.002 12.334 -0.168 1.00 93.75 84 LEU A O 1
ATOM 673 N N . GLY A 1 85 ? -4.537 11.781 -2.301 1.00 94.25 85 GLY A N 1
ATOM 674 C CA . GLY A 1 85 ? -5.921 11.711 -2.767 1.00 94.25 85 GLY A CA 1
ATOM 675 C C . GLY A 1 85 ? -6.734 10.660 -2.010 1.00 94.25 85 GLY A C 1
ATOM 676 O O . GLY A 1 85 ? -7.785 10.980 -1.456 1.00 94.25 85 GLY A O 1
ATOM 677 N N . ILE A 1 86 ? -6.210 9.436 -1.883 1.00 92.69 86 ILE A N 1
ATOM 678 C CA . ILE A 1 86 ? -6.840 8.361 -1.098 1.00 92.69 86 ILE A CA 1
ATOM 679 C C . ILE A 1 86 ? -6.981 8.789 0.367 1.00 92.69 86 ILE A C 1
ATOM 681 O O . ILE A 1 86 ? -8.060 8.666 0.949 1.00 92.69 86 ILE A O 1
ATOM 685 N N . SER A 1 87 ? -5.916 9.323 0.968 1.00 92.38 87 SER A N 1
ATOM 686 C CA . SER A 1 87 ? -5.937 9.769 2.369 1.00 92.38 87 SER A CA 1
ATOM 687 C C . SER A 1 87 ? -6.996 10.851 2.603 1.00 92.38 87 SER A C 1
ATOM 689 O O . SER A 1 87 ? -7.761 10.778 3.565 1.00 92.38 87 SER A O 1
ATOM 691 N N . THR A 1 88 ? -7.097 11.806 1.678 1.00 92.44 88 THR A N 1
ATOM 692 C CA . THR A 1 88 ? -8.064 12.909 1.724 1.00 92.44 88 THR A CA 1
ATOM 693 C C . THR A 1 88 ? -9.490 12.414 1.521 1.00 92.44 88 THR A C 1
ATOM 695 O O . THR A 1 88 ? -10.383 12.813 2.263 1.00 92.44 88 THR A O 1
ATOM 698 N N . PHE A 1 89 ? -9.714 11.489 0.588 1.00 93.25 89 PHE A N 1
ATOM 699 C CA . PHE A 1 89 ? -11.017 10.857 0.383 1.00 93.25 89 PHE A CA 1
ATOM 700 C C . PHE A 1 89 ? -11.529 10.187 1.665 1.00 93.25 89 PHE A C 1
ATOM 702 O O . PHE A 1 89 ? -12.662 10.429 2.090 1.00 93.25 89 PHE A O 1
ATOM 709 N N . TRP A 1 90 ? -10.687 9.384 2.323 1.00 90.62 90 TRP A N 1
ATOM 710 C CA . TRP A 1 90 ? -11.061 8.720 3.571 1.00 90.62 90 TRP A CA 1
ATOM 711 C C . TRP A 1 90 ? -11.272 9.710 4.717 1.00 90.62 90 TRP A C 1
ATOM 713 O O . TRP A 1 90 ? -12.246 9.574 5.458 1.00 90.62 90 TRP A O 1
ATOM 723 N N . PHE A 1 91 ? -10.425 10.733 4.834 1.00 90.19 91 PHE A N 1
ATOM 724 C CA . PHE A 1 91 ? -10.632 11.802 5.805 1.00 90.19 91 PHE A CA 1
ATOM 725 C C . PHE A 1 91 ? -11.987 12.492 5.592 1.00 90.19 91 PHE A C 1
ATOM 727 O O . PHE A 1 91 ? -12.791 12.558 6.517 1.00 90.19 91 PHE A O 1
ATOM 734 N N . LEU A 1 92 ? -12.300 12.931 4.370 1.00 90.94 92 LEU A N 1
ATOM 735 C CA . LEU A 1 92 ? -13.564 13.609 4.062 1.00 90.94 92 LEU A CA 1
ATOM 736 C C . LEU A 1 92 ? -14.788 12.726 4.317 1.00 90.94 92 LEU A C 1
ATOM 738 O O . LEU A 1 92 ? -15.818 13.229 4.771 1.00 90.94 92 LEU A O 1
ATOM 742 N N . LYS A 1 93 ? -14.669 11.420 4.070 1.00 90.12 93 LYS A N 1
ATOM 743 C CA . LYS A 1 93 ? -15.732 10.442 4.317 1.00 90.12 93 LYS A CA 1
ATOM 744 C C . LYS A 1 93 ? -16.016 10.233 5.807 1.00 90.12 93 LYS A C 1
ATOM 746 O O . LYS A 1 93 ? -17.175 10.064 6.173 1.00 90.12 93 LYS A O 1
ATOM 751 N N . TYR A 1 94 ? -14.989 10.257 6.659 1.00 87.25 94 TYR A N 1
ATOM 752 C CA . TYR A 1 94 ? -15.117 9.947 8.091 1.00 87.25 94 TYR A CA 1
ATOM 753 C C . TYR A 1 94 ? -14.978 11.155 9.026 1.00 87.25 94 TYR A C 1
ATOM 755 O O . TYR A 1 94 ? -15.175 11.001 10.226 1.00 87.25 94 TYR A O 1
ATOM 763 N N . ARG A 1 95 ? -14.733 12.368 8.511 1.00 83.44 95 ARG A N 1
ATOM 764 C CA . ARG A 1 95 ? -14.569 13.587 9.331 1.00 83.44 95 ARG A CA 1
ATOM 765 C C . ARG A 1 95 ? -15.777 13.942 10.202 1.00 83.44 95 ARG A C 1
ATOM 767 O O . ARG A 1 95 ? -15.611 14.647 11.184 1.00 83.44 95 ARG A O 1
ATOM 774 N N . LYS A 1 96 ? -16.985 13.511 9.813 1.00 84.00 96 LYS A N 1
ATOM 775 C CA . LYS A 1 96 ? -18.239 13.761 10.552 1.00 84.00 96 LYS A CA 1
ATOM 776 C C . LYS A 1 96 ? -18.640 12.600 11.468 1.00 84.00 96 LYS A C 1
ATOM 778 O O . LYS A 1 96 ? -19.685 12.666 12.099 1.00 84.00 96 LYS A O 1
ATOM 783 N N . VAL A 1 97 ? -17.857 11.523 11.493 1.00 82.88 97 VAL A N 1
ATOM 784 C CA . VAL A 1 97 ? -18.135 10.329 12.292 1.00 82.88 97 VAL A CA 1
ATOM 785 C C . VAL A 1 97 ? -17.176 10.326 13.476 1.00 82.88 97 VAL A C 1
ATOM 787 O O . VAL A 1 97 ? -15.961 10.425 13.284 1.00 82.88 97 VAL A O 1
ATOM 790 N N . GLU A 1 98 ? -17.703 10.175 14.691 1.00 75.56 98 GLU A N 1
ATOM 791 C CA . GLU A 1 98 ? -16.900 10.009 15.907 1.00 75.56 98 GLU A CA 1
ATOM 792 C C . GLU A 1 98 ? -16.178 8.658 15.881 1.00 75.56 98 GLU A C 1
ATOM 794 O O . GLU A 1 98 ? -16.632 7.640 16.389 1.00 75.56 98 GLU A O 1
ATOM 799 N N . THR A 1 99 ? -15.039 8.642 15.197 1.00 75.56 99 THR A N 1
ATOM 800 C CA . THR A 1 99 ? -14.196 7.453 15.033 1.00 75.56 99 THR A CA 1
ATOM 801 C C . THR A 1 99 ? -13.073 7.383 16.066 1.00 75.56 99 THR A C 1
ATOM 803 O O . THR A 1 99 ? -12.421 6.350 16.171 1.00 75.56 99 THR A O 1
ATOM 806 N N . GLY A 1 100 ? -12.797 8.477 16.788 1.00 80.81 100 GLY A N 1
ATOM 807 C CA . GLY A 1 100 ? -11.637 8.599 17.685 1.00 80.81 100 GLY A CA 1
ATOM 808 C C . GLY A 1 100 ? -10.279 8.649 16.964 1.00 80.81 100 GLY A C 1
ATOM 809 O O . GLY A 1 100 ? -9.233 8.680 17.611 1.00 80.81 100 GLY A O 1
ATOM 810 N N . ILE A 1 101 ? -10.269 8.662 15.625 1.00 82.12 101 ILE A N 1
ATOM 811 C CA . ILE A 1 101 ? -9.055 8.618 14.803 1.00 82.12 101 ILE A CA 1
ATOM 812 C C . ILE A 1 101 ? -8.533 10.038 14.578 1.00 82.12 101 ILE A C 1
ATOM 814 O O . ILE A 1 101 ? -9.240 10.909 14.069 1.00 82.12 101 ILE A O 1
ATOM 818 N N . LYS A 1 102 ? -7.257 10.264 14.899 1.00 86.25 102 LYS A N 1
ATOM 819 C CA . LYS A 1 102 ? -6.590 11.554 14.671 1.00 86.25 102 LYS A CA 1
ATOM 820 C C . LYS A 1 102 ? -6.342 11.760 13.176 1.00 86.25 102 LYS A C 1
ATOM 822 O O . LYS A 1 102 ? -5.946 10.828 12.482 1.00 86.25 102 LYS A O 1
ATOM 827 N N . ILE A 1 103 ? -6.444 13.001 12.695 1.00 82.50 103 ILE A N 1
ATOM 828 C CA . ILE A 1 103 ? -6.193 13.364 11.282 1.00 82.50 103 ILE A CA 1
ATOM 829 C C . ILE A 1 103 ? -4.853 12.798 10.786 1.00 82.50 103 ILE A C 1
ATOM 831 O O . ILE A 1 103 ? -4.794 12.163 9.736 1.00 82.50 103 ILE A O 1
ATOM 835 N N . ARG A 1 104 ? -3.789 12.917 11.593 1.00 86.12 104 ARG A N 1
ATOM 836 C CA . ARG A 1 104 ? -2.457 12.370 11.280 1.00 86.12 104 ARG A CA 1
ATOM 837 C C . ARG A 1 104 ? -2.478 10.875 10.944 1.00 86.12 104 ARG A C 1
ATOM 839 O O . ARG A 1 104 ? -1.699 10.439 10.105 1.00 86.12 104 ARG A O 1
ATOM 846 N N . GLN A 1 105 ? -3.353 10.082 11.559 1.00 85.69 105 GLN A N 1
ATOM 847 C CA . GLN A 1 105 ? -3.429 8.640 11.305 1.00 85.69 105 GLN A CA 1
ATOM 848 C C . GLN A 1 105 ? -3.969 8.334 9.902 1.00 85.69 105 GLN A C 1
ATOM 850 O O . GLN A 1 105 ? -3.519 7.371 9.284 1.00 85.69 105 GLN A O 1
ATOM 855 N N . TYR A 1 106 ? -4.838 9.177 9.338 1.00 84.00 106 TYR A N 1
ATOM 856 C CA . TYR A 1 106 ? -5.280 9.029 7.947 1.00 84.00 106 TYR A CA 1
ATOM 857 C C . TYR A 1 106 ? -4.135 9.237 6.954 1.00 84.00 106 TYR A C 1
ATOM 859 O O . TYR A 1 106 ? -4.064 8.519 5.963 1.00 84.00 106 TYR A O 1
ATOM 867 N N . TYR A 1 107 ? -3.210 10.157 7.235 1.00 85.94 107 TYR A N 1
ATOM 868 C CA . TYR A 1 107 ? -2.108 10.495 6.327 1.00 85.94 107 TYR A CA 1
ATOM 869 C C . TYR A 1 107 ? -0.823 9.700 6.585 1.00 85.94 107 TYR A C 1
ATOM 871 O O . TYR A 1 107 ? -0.079 9.455 5.648 1.00 85.94 107 TYR A O 1
ATOM 879 N N . MET A 1 108 ? -0.578 9.226 7.808 1.00 87.25 108 MET A N 1
ATOM 880 C CA . MET A 1 108 ? 0.626 8.443 8.138 1.00 87.25 108 MET A CA 1
ATOM 881 C C . MET A 1 108 ? 0.402 6.929 8.060 1.00 87.25 108 MET A C 1
ATOM 883 O O . MET A 1 108 ? 1.363 6.170 7.934 1.00 87.25 108 MET A O 1
ATOM 887 N N . SER A 1 109 ? -0.852 6.463 8.115 1.00 84.81 109 SER A N 1
ATOM 888 C CA . SER A 1 109 ? -1.153 5.033 7.976 1.00 84.81 109 SER A CA 1
ATOM 889 C C . SER A 1 109 ? -0.657 4.499 6.637 1.00 84.81 109 SER A C 1
ATOM 891 O O . SER A 1 109 ? -0.918 5.082 5.583 1.00 84.81 109 SER A O 1
ATOM 893 N N . ALA A 1 110 ? 0.044 3.368 6.697 1.00 84.12 110 ALA A N 1
ATOM 894 C CA . ALA A 1 110 ? 0.560 2.649 5.538 1.00 84.12 110 ALA A CA 1
ATOM 895 C C . ALA A 1 110 ? 1.495 3.453 4.619 1.00 84.12 110 ALA A C 1
ATOM 897 O O . ALA A 1 110 ? 1.751 2.980 3.524 1.00 84.12 110 ALA A O 1
ATOM 898 N N . MET A 1 111 ? 2.008 4.630 5.007 1.00 89.44 111 MET A N 1
ATOM 899 C CA . MET A 1 111 ? 2.798 5.474 4.097 1.00 89.44 111 MET A CA 1
ATOM 900 C C . MET A 1 111 ? 4.026 4.734 3.550 1.00 89.44 111 MET A C 1
ATOM 902 O O . MET A 1 111 ? 4.145 4.547 2.344 1.00 89.44 111 MET A O 1
ATOM 906 N N . PHE A 1 112 ? 4.893 4.225 4.428 1.00 88.75 112 PHE A N 1
ATOM 907 C CA . PHE A 1 112 ? 6.065 3.450 4.006 1.00 88.75 112 PHE A CA 1
ATOM 908 C C . PHE A 1 112 ? 5.676 2.168 3.271 1.00 88.75 112 PHE A C 1
ATOM 910 O O . PHE A 1 112 ? 6.213 1.883 2.206 1.00 88.75 112 PHE A O 1
ATOM 917 N N . GLN A 1 113 ? 4.694 1.432 3.798 1.00 90.94 113 GLN A N 1
ATOM 918 C CA . GLN A 1 113 ? 4.224 0.198 3.173 1.00 90.94 113 GLN A CA 1
ATOM 919 C C . GLN A 1 113 ? 3.701 0.441 1.753 1.00 90.94 113 GLN A C 1
ATOM 921 O O . GLN A 1 113 ? 3.957 -0.367 0.868 1.00 90.94 113 GLN A O 1
ATOM 926 N N . TYR A 1 114 ? 2.984 1.541 1.529 1.00 92.44 114 TYR A N 1
ATOM 927 C CA . TYR A 1 114 ? 2.441 1.933 0.235 1.00 92.44 114 TYR A CA 1
ATOM 928 C C . TYR A 1 114 ? 3.559 2.123 -0.787 1.00 92.44 114 TYR A C 1
ATOM 930 O O . TYR A 1 114 ? 3.542 1.480 -1.833 1.00 92.44 114 TYR A O 1
ATOM 938 N N . PHE A 1 115 ? 4.564 2.940 -0.461 1.00 91.31 115 PHE A N 1
AT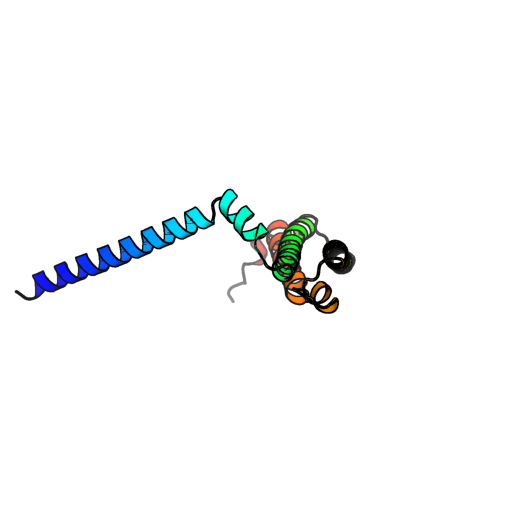OM 939 C CA . PHE A 1 115 ? 5.677 3.192 -1.375 1.00 91.31 115 PHE A CA 1
ATOM 940 C C . PHE A 1 115 ? 6.530 1.943 -1.602 1.00 91.31 115 PHE A C 1
ATOM 942 O O . PHE A 1 115 ? 6.848 1.636 -2.745 1.00 91.31 115 PHE A O 1
ATOM 949 N N . LEU A 1 116 ? 6.835 1.177 -0.551 1.00 93.38 116 LEU A N 1
ATOM 950 C CA . LEU A 1 116 ? 7.604 -0.063 -0.684 1.00 93.38 116 LEU A CA 1
ATOM 951 C C . LEU A 1 116 ? 6.866 -1.111 -1.521 1.00 93.38 116 LEU A C 1
ATOM 953 O O . LEU A 1 116 ? 7.468 -1.726 -2.394 1.00 93.38 116 LEU A O 1
ATOM 957 N N . SER A 1 117 ? 5.561 -1.288 -1.296 1.00 93.00 117 SER A N 1
ATOM 958 C CA . SER A 1 117 ? 4.754 -2.244 -2.067 1.00 93.00 117 SER A CA 1
ATOM 959 C C . SER A 1 117 ? 4.661 -1.820 -3.530 1.00 93.00 117 SER A C 1
ATOM 961 O O . SER A 1 117 ? 4.792 -2.660 -4.414 1.00 93.00 117 SER A O 1
ATOM 963 N N . PHE A 1 118 ? 4.485 -0.521 -3.790 1.00 92.88 118 PHE A N 1
ATOM 964 C CA . PHE A 1 118 ? 4.504 0.013 -5.147 1.00 92.88 118 PHE A CA 1
ATOM 965 C C . PHE A 1 118 ? 5.843 -0.261 -5.834 1.00 92.88 118 PHE A C 1
ATOM 967 O O . PHE A 1 118 ? 5.845 -0.866 -6.900 1.00 92.88 118 PHE A O 1
ATOM 974 N N . ILE A 1 119 ? 6.964 0.127 -5.215 1.00 91.62 119 ILE A N 1
ATOM 975 C CA . ILE A 1 119 ? 8.309 -0.050 -5.783 1.00 91.62 119 ILE A CA 1
ATOM 976 C C . ILE A 1 119 ? 8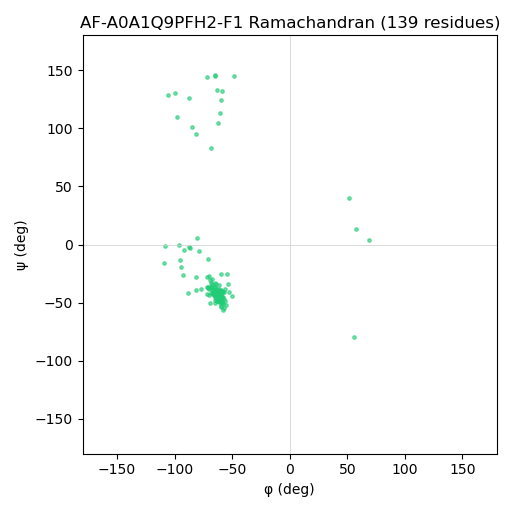.591 -1.530 -6.042 1.00 91.62 119 ILE A C 1
ATOM 978 O O . ILE A 1 119 ? 9.083 -1.871 -7.113 1.00 91.62 119 ILE A O 1
ATOM 982 N N . ALA A 1 120 ? 8.250 -2.410 -5.098 1.00 93.69 120 ALA A N 1
ATOM 983 C CA . ALA A 1 120 ? 8.469 -3.845 -5.238 1.00 93.69 120 ALA A CA 1
ATOM 984 C C . ALA A 1 120 ? 7.698 -4.430 -6.430 1.00 93.69 120 ALA A C 1
ATOM 986 O O . ALA A 1 120 ? 8.276 -5.146 -7.246 1.00 93.69 120 ALA A O 1
ATOM 987 N N . VAL A 1 121 ? 6.407 -4.110 -6.557 1.00 94.19 121 VAL A N 1
ATOM 988 C CA . VAL A 1 121 ? 5.566 -4.617 -7.652 1.00 94.19 121 VAL A CA 1
ATOM 989 C C . VAL A 1 121 ? 5.975 -3.998 -8.984 1.00 94.19 121 VAL A C 1
ATOM 991 O O . VAL A 1 121 ? 6.104 -4.716 -9.970 1.00 94.19 121 VAL A O 1
ATOM 994 N N . TRP A 1 122 ? 6.221 -2.688 -9.007 1.00 91.81 122 TRP A N 1
ATOM 995 C CA . TRP A 1 122 ? 6.713 -1.972 -10.180 1.00 91.81 122 TRP A CA 1
ATOM 996 C C . TRP A 1 122 ? 8.012 -2.589 -10.698 1.00 91.81 122 TRP A C 1
ATOM 998 O O . TRP A 1 122 ? 8.073 -2.975 -11.862 1.00 91.81 122 TRP A O 1
ATOM 1008 N N . ALA A 1 123 ? 9.010 -2.764 -9.826 1.00 89.94 123 ALA A N 1
ATOM 1009 C CA . ALA A 1 123 ? 10.295 -3.342 -10.194 1.00 89.94 123 ALA A CA 1
ATOM 1010 C C . ALA A 1 123 ? 10.136 -4.785 -10.680 1.00 89.94 123 ALA A C 1
ATOM 1012 O O . ALA A 1 123 ? 10.729 -5.154 -11.688 1.00 89.94 123 ALA A O 1
ATOM 1013 N N . LEU A 1 124 ? 9.321 -5.596 -10.003 1.00 92.19 124 LEU A N 1
ATOM 1014 C CA . LEU A 1 124 ? 9.077 -6.981 -10.398 1.00 92.19 124 LEU A CA 1
ATOM 1015 C C . LEU A 1 124 ? 8.454 -7.065 -11.796 1.00 92.19 124 LEU A C 1
ATOM 1017 O O . LEU A 1 124 ? 8.959 -7.794 -12.645 1.00 92.19 124 LEU A O 1
ATOM 1021 N N . ILE A 1 125 ? 7.391 -6.303 -12.054 1.00 91.62 125 ILE A N 1
ATOM 1022 C CA . ILE A 1 125 ? 6.694 -6.318 -13.347 1.00 91.62 125 ILE A CA 1
ATOM 1023 C C . ILE A 1 125 ? 7.586 -5.756 -14.450 1.00 91.62 125 ILE A C 1
ATOM 1025 O O . ILE A 1 125 ? 7.663 -6.338 -15.530 1.00 91.62 125 ILE A O 1
ATOM 1029 N N . TRP A 1 126 ? 8.304 -4.672 -14.162 1.00 88.50 126 TRP A N 1
ATOM 1030 C CA . TRP A 1 126 ? 9.248 -4.092 -15.103 1.00 88.50 126 TRP A CA 1
ATOM 1031 C C . TRP A 1 126 ? 10.350 -5.091 -15.481 1.00 88.50 126 TRP A C 1
ATOM 1033 O O . TRP A 1 126 ? 10.613 -5.287 -16.663 1.00 88.50 126 TRP A O 1
ATOM 1043 N N . ASN A 1 127 ? 10.930 -5.798 -14.503 1.00 88.44 127 ASN A N 1
ATOM 1044 C CA . ASN A 1 127 ? 11.938 -6.830 -14.761 1.00 88.44 127 ASN A CA 1
ATOM 1045 C C . ASN A 1 127 ? 11.378 -7.999 -15.584 1.00 88.44 127 ASN A C 1
ATOM 1047 O O . ASN A 1 127 ? 12.050 -8.465 -16.495 1.00 88.44 127 ASN A O 1
ATOM 1051 N N . ILE A 1 128 ? 10.152 -8.454 -15.303 1.00 88.75 128 ILE A N 1
ATOM 1052 C CA . ILE A 1 128 ? 9.518 -9.544 -16.064 1.00 88.75 128 ILE A CA 1
ATOM 1053 C C . ILE A 1 128 ? 9.320 -9.168 -17.538 1.00 88.75 128 ILE A C 1
ATOM 1055 O O . ILE A 1 128 ? 9.473 -10.022 -18.407 1.00 88.75 128 ILE A O 1
ATOM 1059 N N . ILE A 1 129 ? 8.942 -7.920 -17.818 1.00 88.12 129 ILE A N 1
ATOM 1060 C CA . ILE A 1 129 ? 8.561 -7.492 -19.170 1.00 88.12 129 ILE A CA 1
ATOM 1061 C C . ILE A 1 129 ? 9.773 -7.016 -19.976 1.00 88.12 129 ILE A C 1
ATOM 1063 O O . ILE A 1 129 ? 9.875 -7.324 -21.162 1.00 88.12 129 ILE A O 1
ATOM 1067 N N . TYR A 1 130 ? 10.675 -6.255 -19.354 1.00 84.38 130 TYR A N 1
ATOM 1068 C CA . TYR A 1 130 ? 11.695 -5.486 -20.069 1.00 84.38 130 TYR A CA 1
ATOM 1069 C C . TYR A 1 130 ? 13.119 -6.027 -19.920 1.00 84.38 130 TYR A C 1
ATOM 1071 O O . TYR A 1 130 ? 13.977 -5.650 -20.717 1.00 84.38 130 TYR A O 1
ATOM 1079 N N . VAL A 1 131 ? 13.398 -6.906 -18.950 1.00 80.81 131 VAL A N 1
ATOM 1080 C CA . VAL A 1 131 ? 14.731 -7.508 -18.795 1.00 80.81 131 VAL A CA 1
ATOM 1081 C C . VAL A 1 131 ? 14.741 -8.892 -19.449 1.00 80.81 131 VAL A C 1
ATOM 1083 O O . VAL A 1 131 ? 14.117 -9.818 -18.926 1.00 80.81 131 VAL A O 1
ATOM 1086 N N . PRO A 1 132 ? 15.442 -9.083 -20.584 1.00 70.62 132 PRO A N 1
ATOM 1087 C CA . PRO A 1 132 ? 15.510 -10.388 -21.225 1.00 70.62 132 PRO A CA 1
ATOM 1088 C C . PRO A 1 132 ? 16.233 -11.411 -20.335 1.00 70.62 132 PRO A C 1
ATOM 1090 O O . PRO A 1 132 ? 17.197 -11.100 -19.631 1.00 70.62 132 PRO A O 1
ATOM 1093 N N . VAL A 1 133 ? 15.780 -12.667 -20.410 1.00 62.84 133 VAL A N 1
ATOM 1094 C CA . VAL A 1 133 ? 16.261 -13.812 -19.606 1.00 62.84 133 VAL A CA 1
ATOM 1095 C C . VAL A 1 133 ? 17.785 -14.011 -19.709 1.00 62.84 133 VAL A C 1
ATOM 1097 O O . VAL A 1 133 ? 18.418 -14.511 -18.782 1.00 62.84 133 VAL A O 1
ATOM 1100 N N . THR A 1 134 ? 18.404 -13.560 -20.801 1.00 57.41 134 THR A N 1
ATOM 1101 C CA . THR A 1 134 ? 19.835 -13.726 -21.090 1.00 57.41 134 THR A CA 1
ATOM 1102 C C . THR A 1 134 ? 20.776 -12.890 -20.218 1.00 57.41 134 THR A C 1
ATOM 1104 O O . THR A 1 134 ? 21.970 -13.171 -20.211 1.00 57.41 134 THR A O 1
ATOM 1107 N N . HIS A 1 135 ? 20.288 -11.908 -19.451 1.00 55.84 135 HIS A N 1
ATOM 1108 C CA . HIS A 1 135 ? 21.125 -11.141 -18.510 1.00 55.84 135 HIS A CA 1
ATOM 1109 C C . HIS A 1 135 ? 21.266 -11.784 -17.120 1.00 55.84 135 HIS A C 1
ATOM 1111 O O . HIS A 1 135 ? 22.011 -11.269 -16.289 1.00 55.84 135 HIS A O 1
ATOM 1117 N N . TRP A 1 136 ? 20.593 -12.912 -16.863 1.00 58.84 136 TRP A N 1
ATOM 1118 C CA . TRP A 1 136 ? 20.668 -13.635 -15.583 1.00 58.84 136 TRP A CA 1
ATOM 1119 C C . TRP A 1 136 ? 21.741 -14.732 -15.550 1.00 58.84 136 TRP A C 1
ATOM 1121 O O . TRP A 1 136 ? 21.968 -15.342 -14.505 1.00 58.84 136 TRP A O 1
ATOM 1131 N N . ILE A 1 137 ? 22.411 -14.991 -16.677 1.00 60.53 137 ILE A N 1
ATOM 1132 C CA . ILE A 1 137 ? 23.535 -15.926 -16.732 1.00 60.53 137 ILE A CA 1
ATOM 1133 C C . ILE A 1 137 ? 24.768 -15.172 -16.237 1.00 60.53 137 ILE A C 1
ATOM 1135 O O . ILE A 1 137 ? 25.433 -14.468 -16.995 1.00 60.53 137 ILE A O 1
ATOM 1139 N N . PHE A 1 138 ? 25.068 -15.305 -14.946 1.00 60.75 138 PHE A N 1
ATOM 1140 C CA . PHE A 1 138 ? 26.386 -14.941 -14.443 1.00 60.75 138 PHE A CA 1
ATOM 1141 C C . PHE A 1 138 ? 27.411 -15.810 -15.178 1.00 60.75 138 PHE A C 1
ATOM 1143 O O . PHE A 1 138 ? 27.269 -17.037 -15.151 1.00 60.75 138 PHE A O 1
ATOM 1150 N N . PRO A 1 139 ? 28.422 -15.231 -15.847 1.00 64.31 139 PRO A N 1
ATOM 1151 C CA . PRO A 1 139 ? 29.508 -16.038 -16.366 1.00 64.31 139 PRO A CA 1
ATOM 1152 C C . PRO A 1 139 ? 30.163 -16.726 -15.167 1.00 64.31 139 PRO A C 1
ATOM 1154 O O . PRO A 1 139 ? 30.716 -16.058 -14.291 1.00 64.31 139 PRO A O 1
ATOM 1157 N N . LEU A 1 140 ? 30.043 -18.053 -15.100 1.00 65.75 140 LEU A N 1
ATOM 1158 C CA . LEU A 1 140 ? 30.833 -18.869 -14.188 1.00 65.75 140 LEU A CA 1
ATOM 1159 C C . LEU A 1 140 ? 32.293 -18.670 -14.608 1.00 65.75 140 LEU A C 1
ATOM 1161 O O . LEU A 1 140 ? 32.696 -19.136 -15.673 1.00 65.75 140 LEU A O 1
ATOM 1165 N N . LYS A 1 141 ? 33.028 -17.877 -13.826 1.00 61.78 141 LYS A N 1
ATOM 1166 C CA . LYS A 1 141 ? 34.488 -17.829 -13.878 1.00 61.78 141 LYS A CA 1
ATOM 1167 C C . LYS A 1 141 ? 35.058 -19.002 -13.101 1.00 61.78 141 LYS A C 1
ATOM 1169 O O . LYS A 1 141 ? 34.479 -19.316 -12.037 1.00 61.78 141 LYS A O 1
#

Radius of gyration: 23.86 Å; Cα contacts (8 Å, |Δi|>4): 76; chains: 1; bounding box: 54×71×41 Å